Protein AF-A0A7S4PDP5-F1 (afdb_monomer)

Mean predicted aligned error: 7.15 Å

Radius of gyration: 16.85 Å; Cα contacts (8 Å, |Δi|>4): 130; chains: 1; bounding box: 38×46×42 Å

pLDDT: mean 83.86, std 15.13, range [32.28, 97.88]

Secondary structure (DSSP, 8-state):
-------EEEEEETTEEEEEEHHHHHHHHHHHTT--EEEES-GGG-EEEETTT--EEEE--GGG--SS--S------HHHHHHH---TTSS-HHHHHHHHHHHHHHHHHT--

InterPro domains:
  IPR006368 GDP-mannose 4,6-dehydratase [PTHR43715] (19-108)
  IPR016040 NAD(P)-binding domain [PF16363] (20-100)
  IPR036291 NAD(P)-binding domain superfamily [SSF51735] (19-106)

Foldseek 3Di:
DDPQAQDWDWAAAPQAIDIDGVVRLVQLLCVLVVWHWDWDDDDQQIFTATPVPRDTPDGDDPVPRDPDDDNDDGDRCVVCCVPVVDDRNPAGPSNVSSVVSVVVVVVVVVPD

Solvent-accessible surface area (backbone atoms only — not comparable to full-atom values): 6928 Å² total; per-residue (Å²): 130,83,79,79,65,69,56,66,46,75,43,35,44,93,88,40,68,44,79,41,44,53,66,57,52,49,48,53,41,35,41,71,74,74,38,53,66,45,79,48,76,58,75,71,63,23,34,32,26,28,67,91,76,67,45,77,79,41,73,51,58,78,88,75,61,60,99,73,74,77,78,74,82,84,71,82,61,63,67,47,35,71,76,67,66,50,70,66,48,82,57,38,62,70,58,48,45,49,55,52,48,52,52,51,52,53,54,62,72,66,56,132

Structure (mmCIF, N/CA/C/O backbone):
data_AF-A0A7S4PDP5-F1
#
_entry.id   AF-A0A7S4PDP5-F1
#
loop_
_atom_site.group_PDB
_atom_site.id
_atom_site.type_symbol
_atom_site.label_atom_id
_atom_site.label_alt_id
_atom_site.label_comp_id
_atom_site.label_asym_id
_atom_site.label_entity_id
_atom_site.label_seq_id
_atom_site.pdbx_PDB_ins_code
_atom_site.Cartn_x
_atom_site.Cartn_y
_atom_site.Cartn_z
_atom_site.occupancy
_atom_site.B_iso_or_equiv
_atom_site.auth_seq_id
_atom_site.auth_comp_id
_atom_site.auth_asym_id
_atom_site.auth_atom_id
_atom_site.pdbx_PDB_model_num
ATOM 1 N N . GLY A 1 1 ? -3.427 -25.823 -4.397 1.00 32.28 1 GLY A N 1
ATOM 2 C CA . GLY A 1 1 ? -4.155 -24.745 -3.716 1.00 32.28 1 GLY A CA 1
ATOM 3 C C . GLY A 1 1 ? -3.434 -23.488 -4.086 1.00 32.28 1 GLY A C 1
ATOM 4 O O . GLY A 1 1 ? -2.319 -23.311 -3.623 1.00 32.28 1 GLY A O 1
ATOM 5 N N . GLU A 1 2 ? -3.973 -22.766 -5.060 1.00 34.84 2 GLU A N 1
ATOM 6 C CA . GLU A 1 2 ? -3.293 -21.661 -5.731 1.00 34.84 2 GLU A CA 1
ATOM 7 C C . GLU A 1 2 ? -2.954 -20.572 -4.719 1.00 34.84 2 GLU A C 1
ATOM 9 O O . GLU A 1 2 ? -3.838 -19.969 -4.114 1.00 34.84 2 GLU A O 1
ATOM 14 N N . THR A 1 3 ? -1.662 -20.345 -4.516 1.00 35.88 3 THR A N 1
ATOM 15 C CA . THR A 1 3 ? -1.145 -19.149 -3.866 1.00 35.88 3 THR A CA 1
ATOM 16 C C . THR A 1 3 ? -1.549 -17.994 -4.769 1.00 35.88 3 THR A C 1
ATOM 18 O O . THR A 1 3 ? -0.946 -17.802 -5.819 1.00 35.88 3 THR A O 1
ATOM 21 N N . HIS A 1 4 ? -2.642 -17.310 -4.436 1.00 44.72 4 HIS A N 1
ATOM 22 C CA . HIS A 1 4 ? -3.080 -16.130 -5.169 1.00 44.72 4 HIS A CA 1
ATOM 23 C C . HIS A 1 4 ? -2.042 -15.041 -4.884 1.00 44.72 4 HIS A C 1
ATOM 25 O O . HIS A 1 4 ? -2.067 -14.391 -3.843 1.00 44.72 4 HIS A O 1
ATOM 31 N N . SER A 1 5 ? -1.038 -15.017 -5.759 1.00 44.09 5 SER A N 1
ATOM 32 C CA . SER A 1 5 ? -0.096 -13.948 -6.076 1.00 44.09 5 SER A CA 1
ATOM 33 C C . SER A 1 5 ? -0.343 -12.660 -5.295 1.00 44.09 5 SER A C 1
ATOM 35 O O . SER A 1 5 ? -1.246 -11.877 -5.593 1.00 44.09 5 SER A O 1
ATOM 37 N N . VAL A 1 6 ? 0.499 -12.451 -4.288 1.00 49.72 6 VAL A N 1
ATOM 38 C CA . VAL A 1 6 ? 0.614 -11.188 -3.566 1.00 49.72 6 VAL A CA 1
ATOM 39 C C . VAL A 1 6 ? 0.996 -10.133 -4.600 1.00 49.72 6 VAL A C 1
ATOM 41 O O . VAL A 1 6 ? 2.070 -10.217 -5.193 1.00 49.72 6 VAL A O 1
ATOM 44 N N . GLN A 1 7 ? 0.099 -9.187 -4.871 1.00 59.19 7 GLN A N 1
ATOM 45 C CA . GLN A 1 7 ? 0.335 -8.107 -5.825 1.00 59.19 7 GLN A CA 1
ATOM 46 C C . GLN A 1 7 ? 1.692 -7.452 -5.537 1.00 59.19 7 GLN A C 1
ATOM 48 O O . GLN A 1 7 ? 1.976 -7.047 -4.406 1.00 59.19 7 GLN A O 1
ATOM 53 N N . VAL A 1 8 ? 2.543 -7.410 -6.559 1.00 62.16 8 VAL A N 1
ATOM 54 C CA . VAL A 1 8 ? 3.936 -6.985 -6.437 1.00 62.16 8 VAL A CA 1
ATOM 55 C C . VAL A 1 8 ? 4.138 -5.620 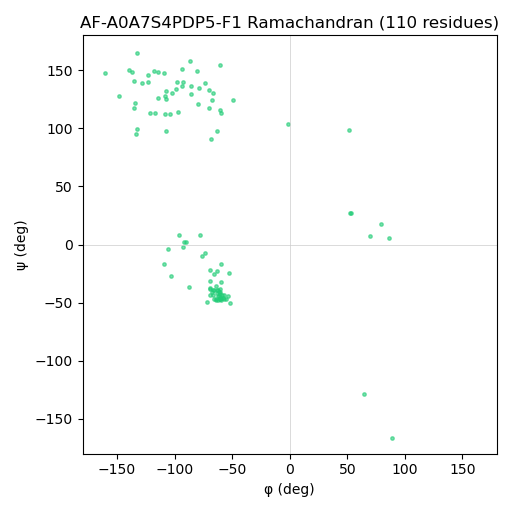-7.071 1.00 62.16 8 VAL A C 1
ATOM 57 O O . VAL A 1 8 ? 3.822 -5.388 -8.238 1.00 62.16 8 VAL A O 1
ATOM 60 N N . LEU A 1 9 ? 4.676 -4.708 -6.275 1.00 67.94 9 LEU A N 1
ATOM 61 C CA . LEU A 1 9 ? 5.085 -3.373 -6.669 1.00 67.94 9 LEU A CA 1
ATOM 62 C C . LEU A 1 9 ? 6.565 -3.397 -7.030 1.00 67.94 9 LEU A C 1
ATOM 64 O O . LEU A 1 9 ? 7.390 -3.988 -6.335 1.00 67.94 9 LEU A O 1
ATOM 68 N N . LEU A 1 10 ? 6.896 -2.724 -8.125 1.00 69.25 10 LEU A N 1
ATOM 69 C CA . LEU A 1 10 ? 8.265 -2.585 -8.588 1.00 69.25 10 LEU A CA 1
ATOM 70 C C . LEU A 1 10 ? 8.820 -1.214 -8.242 1.00 69.25 10 LEU A C 1
ATOM 72 O O . LEU A 1 10 ? 8.224 -0.194 -8.588 1.00 69.25 10 LEU A O 1
ATOM 76 N N . SER A 1 11 ? 10.006 -1.200 -7.646 1.00 76.19 11 SER A N 1
ATOM 77 C CA . SER A 1 11 ? 10.770 0.021 -7.429 1.00 76.19 11 SER A CA 1
ATOM 78 C C . SER A 1 11 ? 12.227 -0.160 -7.856 1.00 76.19 11 SER A C 1
ATOM 80 O O . SER A 1 11 ? 12.712 -1.274 -8.078 1.00 76.19 11 SER A O 1
ATOM 82 N N . PHE A 1 12 ? 12.930 0.960 -7.998 1.00 75.06 12 PHE A N 1
ATOM 83 C CA . PHE A 1 12 ? 14.367 0.977 -8.211 1.00 75.06 12 PHE A CA 1
ATOM 84 C C . PHE A 1 12 ? 15.024 1.763 -7.089 1.00 75.06 12 PHE A C 1
ATOM 86 O O . PHE A 1 12 ? 14.875 2.979 -7.007 1.00 75.06 12 PHE A O 1
ATOM 93 N N . ASP A 1 13 ? 15.798 1.077 -6.260 1.00 70.38 13 ASP A N 1
ATOM 94 C CA . ASP A 1 13 ? 16.579 1.699 -5.197 1.00 70.38 13 ASP A CA 1
ATOM 95 C C . ASP A 1 13 ? 18.049 1.329 -5.381 1.00 70.38 13 ASP A C 1
ATOM 97 O O . ASP A 1 13 ? 18.379 0.209 -5.770 1.00 70.38 13 ASP A O 1
ATOM 101 N N . SER A 1 14 ? 18.944 2.292 -5.155 1.00 68.62 14 SER A N 1
ATOM 102 C CA . SER A 1 14 ? 20.394 2.067 -5.113 1.00 68.62 14 SER A CA 1
ATOM 103 C C . SER A 1 14 ? 20.962 1.328 -6.343 1.00 68.62 14 SER A C 1
ATOM 105 O O . SER A 1 14 ? 21.988 0.654 -6.283 1.00 68.62 14 SER A O 1
ATOM 107 N N . GLY A 1 15 ? 20.297 1.468 -7.496 1.00 66.56 15 GLY A N 1
ATOM 108 C CA . GLY A 1 15 ? 20.678 0.876 -8.778 1.00 66.56 15 GLY A CA 1
ATOM 109 C C . GLY A 1 15 ? 20.172 -0.550 -9.012 1.00 66.56 15 GLY A C 1
ATOM 110 O O . GLY A 1 15 ? 20.520 -1.131 -10.042 1.00 66.56 15 GLY A O 1
ATOM 111 N N . GLN A 1 16 ? 19.356 -1.091 -8.106 1.00 67.12 16 GLN A N 1
ATOM 112 C CA . GLN A 1 16 ? 18.781 -2.433 -8.157 1.00 67.12 16 GLN A CA 1
ATOM 113 C C . GLN A 1 16 ? 17.259 -2.375 -8.318 1.00 67.12 16 GLN A C 1
ATOM 115 O O . GLN A 1 16 ? 16.609 -1.440 -7.857 1.00 67.12 16 GLN A O 1
ATOM 120 N N . CYS A 1 17 ? 16.699 -3.374 -9.002 1.00 74.94 17 CYS A N 1
ATOM 121 C CA . CYS A 1 17 ? 15.256 -3.581 -9.052 1.00 74.94 17 CYS A CA 1
ATOM 122 C C . CYS A 1 17 ? 14.832 -4.274 -7.758 1.00 74.94 17 CYS A C 1
ATOM 124 O O . CYS A 1 17 ? 15.313 -5.373 -7.481 1.00 74.94 17 CYS A O 1
ATOM 126 N N . LEU A 1 18 ? 13.946 -3.644 -6.996 1.00 79.94 18 LEU A N 1
ATOM 127 C CA . LEU A 1 18 ? 13.359 -4.219 -5.795 1.00 79.94 18 LEU A CA 1
ATOM 128 C C . LEU A 1 18 ? 11.889 -4.538 -6.045 1.00 79.94 18 LEU A C 1
ATOM 130 O O . LEU A 1 18 ? 11.201 -3.872 -6.824 1.00 79.94 18 LEU A O 1
ATOM 134 N N . ILE A 1 19 ? 11.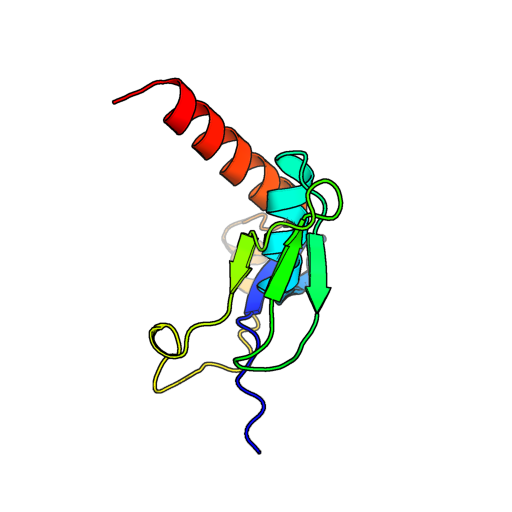440 -5.599 -5.390 1.00 82.50 19 ILE A N 1
ATOM 135 C CA . ILE A 1 19 ? 10.074 -6.096 -5.444 1.00 82.50 19 ILE A CA 1
ATOM 136 C C . ILE A 1 19 ? 9.496 -5.915 -4.044 1.00 82.50 19 ILE A C 1
ATOM 138 O O . ILE A 1 19 ? 10.080 -6.400 -3.077 1.00 82.50 19 ILE A O 1
ATOM 142 N N . HIS A 1 20 ? 8.359 -5.236 -3.961 1.00 85.81 20 HIS A N 1
ATOM 143 C CA . HIS A 1 20 ? 7.628 -4.981 -2.725 1.00 85.81 20 HIS A CA 1
ATOM 144 C C . HIS A 1 20 ? 6.256 -5.633 -2.804 1.00 85.81 20 HIS A C 1
ATOM 146 O O . HIS A 1 20 ? 5.670 -5.730 -3.882 1.00 85.81 20 HIS A O 1
ATOM 152 N N . THR A 1 21 ? 5.719 -6.063 -1.671 1.00 88.69 21 THR A N 1
ATOM 153 C CA . THR A 1 21 ? 4.350 -6.595 -1.627 1.00 88.69 21 THR A CA 1
ATOM 154 C C . THR A 1 21 ? 3.339 -5.465 -1.437 1.00 88.69 21 THR A C 1
ATOM 156 O O . THR A 1 21 ? 3.664 -4.407 -0.896 1.00 88.69 21 THR A O 1
ATOM 159 N N . VAL A 1 22 ? 2.081 -5.686 -1.825 1.00 88.69 22 VAL A N 1
ATOM 160 C CA . VAL A 1 22 ? 0.988 -4.770 -1.451 1.00 88.69 22 VAL A CA 1
ATOM 161 C C . VAL A 1 22 ? 0.834 -4.658 0.066 1.00 88.69 22 VAL A C 1
ATOM 163 O O . VAL A 1 22 ? 0.530 -3.577 0.562 1.00 88.69 22 VAL A O 1
ATOM 166 N N . GLN A 1 23 ? 1.120 -5.727 0.813 1.00 91.31 23 GLN A N 1
ATOM 167 C CA . GLN A 1 23 ? 1.112 -5.691 2.273 1.00 91.31 23 GLN A CA 1
ATOM 168 C C . GLN A 1 23 ? 2.136 -4.685 2.822 1.00 91.31 23 GLN A C 1
ATOM 170 O O . GLN A 1 23 ? 1.784 -3.836 3.636 1.00 91.31 23 GLN A O 1
ATOM 175 N N . GLU A 1 24 ? 3.370 -4.713 2.311 1.00 92.12 24 GLU A N 1
ATOM 176 C CA . GLU A 1 24 ? 4.428 -3.762 2.676 1.00 92.12 24 GLU A CA 1
ATOM 177 C C . GLU A 1 24 ? 4.044 -2.317 2.324 1.00 92.12 24 GLU A C 1
ATOM 179 O O . GLU A 1 24 ? 4.266 -1.401 3.116 1.00 92.12 24 GLU A O 1
ATOM 184 N N . PHE A 1 25 ? 3.420 -2.104 1.162 1.00 94.00 25 PHE A N 1
ATOM 185 C CA . PHE A 1 25 ? 2.898 -0.789 0.789 1.00 94.00 25 PHE A CA 1
ATOM 186 C C . PHE A 1 25 ? 1.848 -0.297 1.791 1.00 94.00 25 PHE A C 1
ATOM 188 O O . PHE A 1 25 ? 1.916 0.850 2.235 1.00 94.00 25 PHE A O 1
ATOM 195 N N . CYS A 1 26 ? 0.898 -1.157 2.176 1.00 95.00 26 CYS A N 1
ATOM 196 C CA . CYS A 1 26 ? -0.092 -0.833 3.199 1.00 95.00 26 CYS A CA 1
ATOM 197 C C . CYS A 1 26 ? 0.577 -0.513 4.540 1.00 95.00 26 CYS A C 1
ATOM 199 O O . CYS A 1 26 ? 0.243 0.502 5.143 1.00 95.00 26 CYS A O 1
ATOM 201 N N . ASP A 1 27 ? 1.541 -1.315 4.989 1.00 95.44 27 ASP A N 1
ATOM 202 C CA . ASP A 1 27 ? 2.234 -1.079 6.257 1.00 95.44 27 ASP A CA 1
ATOM 203 C C . ASP A 1 27 ? 2.913 0.296 6.289 1.00 95.44 27 ASP A C 1
ATOM 205 O O . ASP A 1 27 ? 2.739 1.041 7.254 1.00 95.44 27 ASP A O 1
ATOM 209 N N . ILE A 1 28 ? 3.626 0.674 5.221 1.00 96.44 28 ILE A N 1
ATOM 210 C CA . ILE A 1 28 ? 4.282 1.987 5.126 1.00 96.44 28 ILE A CA 1
ATOM 211 C C . ILE A 1 28 ? 3.242 3.113 5.080 1.00 96.44 28 ILE A C 1
ATOM 213 O O . ILE A 1 28 ? 3.374 4.096 5.809 1.00 96.44 28 ILE A O 1
ATOM 217 N N . ALA A 1 29 ? 2.203 2.971 4.254 1.00 96.75 29 ALA A N 1
ATOM 218 C CA . ALA A 1 29 ? 1.192 4.008 4.073 1.00 96.75 29 ALA A CA 1
ATOM 219 C C . ALA A 1 29 ? 0.406 4.283 5.364 1.00 96.75 29 ALA A C 1
ATOM 221 O O . ALA A 1 29 ? 0.249 5.435 5.773 1.00 96.75 29 ALA A O 1
ATOM 222 N N . PHE A 1 30 ? -0.060 3.226 6.036 1.00 96.50 30 PHE A N 1
ATOM 223 C CA . PHE A 1 30 ? -0.788 3.356 7.295 1.00 96.50 30 PHE A CA 1
ATOM 224 C C . PHE A 1 30 ? 0.124 3.872 8.411 1.00 96.50 30 PHE A C 1
ATOM 226 O O . PHE A 1 30 ? -0.295 4.767 9.147 1.00 96.50 30 PHE A O 1
ATOM 233 N N . ALA A 1 31 ? 1.373 3.399 8.500 1.00 96.69 31 ALA A N 1
ATOM 234 C CA . ALA A 1 31 ? 2.321 3.898 9.494 1.00 96.69 31 ALA A CA 1
ATOM 235 C C . ALA A 1 31 ? 2.597 5.400 9.322 1.00 96.69 31 ALA A C 1
ATOM 237 O O . ALA A 1 31 ? 2.626 6.127 10.315 1.00 96.69 31 ALA A O 1
ATOM 238 N N . HIS A 1 32 ? 2.734 5.881 8.080 1.00 97.06 32 HIS A N 1
ATOM 239 C CA . HIS A 1 32 ? 2.898 7.311 7.786 1.00 97.06 32 HIS A CA 1
ATOM 240 C C . HIS A 1 32 ? 1.669 8.133 8.195 1.00 97.06 32 HIS A C 1
ATOM 242 O O . HIS A 1 32 ? 1.798 9.225 8.741 1.00 97.06 32 HIS A O 1
ATOM 248 N N . ALA A 1 33 ? 0.471 7.564 8.045 1.00 95.25 33 ALA A N 1
ATOM 249 C CA . ALA A 1 33 ? -0.776 8.143 8.543 1.00 95.25 33 ALA A CA 1
ATOM 250 C C . ALA A 1 33 ? -0.999 7.959 10.065 1.00 95.25 33 ALA A C 1
ATOM 252 O O . ALA A 1 33 ? -2.083 8.258 10.570 1.00 95.25 33 ALA A O 1
ATOM 253 N N . GLY A 1 34 ? -0.003 7.464 10.811 1.00 95.50 34 GLY A N 1
ATOM 254 C CA . GLY A 1 34 ? -0.069 7.283 12.265 1.00 95.50 34 GLY A CA 1
ATOM 255 C C . GLY A 1 34 ? -0.836 6.040 12.730 1.00 95.50 34 GLY A C 1
ATOM 256 O O . GLY A 1 34 ? -1.225 5.961 13.894 1.00 95.50 34 GLY A O 1
ATOM 257 N N . MET A 1 35 ? -1.064 5.069 11.845 1.00 95.88 35 MET A N 1
ATOM 258 C CA . MET A 1 35 ? -1.785 3.826 12.121 1.00 95.88 35 MET A CA 1
ATOM 259 C C . MET A 1 35 ? -0.861 2.620 11.937 1.00 95.88 35 MET A C 1
ATOM 261 O O . MET A 1 35 ? -0.471 2.281 10.827 1.00 95.88 35 MET A O 1
ATOM 265 N N . GLU A 1 36 ? -0.542 1.905 13.013 1.00 96.50 36 GLU A N 1
ATOM 266 C CA . GLU A 1 36 ? 0.192 0.643 12.883 1.00 96.50 36 GLU A CA 1
ATOM 267 C C . GLU A 1 36 ? -0.752 -0.532 12.628 1.00 96.50 36 GLU A C 1
ATOM 269 O O . GLU A 1 36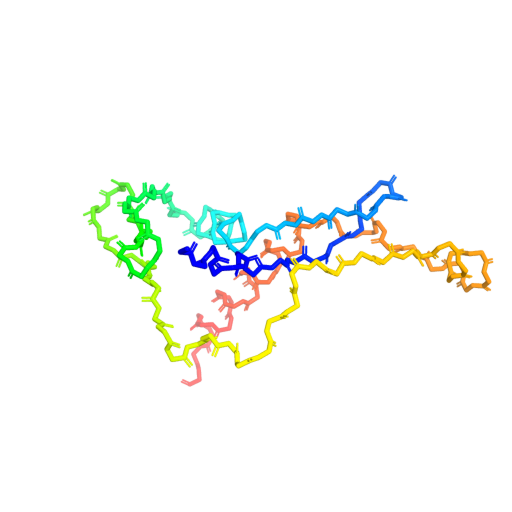 ? -1.692 -0.757 13.398 1.00 96.50 36 GLU A O 1
ATOM 274 N N . LEU A 1 37 ? -0.461 -1.327 11.597 1.00 96.25 37 LEU A N 1
ATOM 275 C CA . LEU A 1 37 ? -1.205 -2.543 11.282 1.00 96.25 37 LEU A CA 1
ATOM 276 C C . LEU A 1 37 ? -0.569 -3.795 11.907 1.00 96.25 37 LEU A C 1
ATOM 278 O O . LEU A 1 37 ? 0.642 -3.888 12.121 1.00 96.25 37 LEU A O 1
ATOM 282 N N . ARG A 1 38 ? -1.417 -4.778 12.203 1.00 96.38 38 ARG A N 1
ATOM 283 C CA . ARG A 1 38 ? -1.069 -6.190 12.386 1.00 96.38 38 ARG A CA 1
ATOM 284 C C . ARG A 1 38 ? -1.893 -7.017 11.405 1.00 96.38 38 ARG A C 1
ATOM 286 O O . ARG A 1 38 ? -3.048 -6.682 11.149 1.00 96.38 38 ARG A O 1
ATOM 293 N N . TRP A 1 39 ? -1.315 -8.096 10.902 1.00 95.38 39 TRP A N 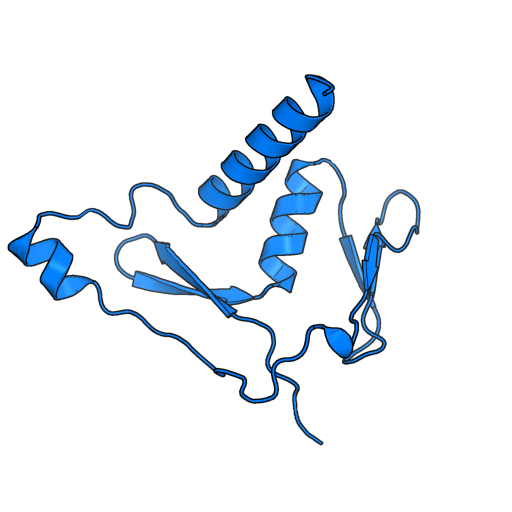1
ATOM 294 C CA . TRP A 1 39 ? -1.959 -8.967 9.926 1.00 95.38 39 TRP A CA 1
ATOM 295 C C . TRP A 1 39 ? -2.360 -10.281 10.580 1.00 95.38 39 TRP A C 1
ATOM 297 O O . TRP A 1 39 ? -1.571 -10.882 11.311 1.00 95.38 39 TRP A O 1
ATOM 307 N N . GLU A 1 40 ? -3.598 -10.700 10.344 1.00 95.44 40 GLU A N 1
ATOM 308 C CA . GLU A 1 40 ? -4.163 -11.948 10.853 1.00 95.44 40 GLU A CA 1
ATOM 309 C C . GLU A 1 40 ? -4.956 -12.643 9.738 1.00 95.44 40 GLU A C 1
ATOM 311 O O . GLU A 1 40 ? -5.539 -11.982 8.881 1.00 95.44 40 GLU A O 1
ATOM 316 N N . GLY A 1 41 ? -4.996 -13.977 9.756 1.00 94.00 41 GLY A N 1
ATOM 317 C CA . GLY A 1 41 ? -5.641 -14.776 8.709 1.00 94.00 41 GLY A CA 1
ATOM 318 C C . GLY A 1 41 ? -4.706 -15.119 7.546 1.00 94.00 41 GLY A C 1
ATOM 319 O O . GLY A 1 41 ? -3.487 -15.025 7.662 1.00 94.00 41 GLY A O 1
ATOM 320 N N . SER A 1 42 ? -5.286 -15.599 6.445 1.00 89.56 42 SER A N 1
ATOM 321 C CA . SER A 1 42 ? -4.555 -15.954 5.223 1.00 89.56 42 SER A CA 1
ATOM 322 C C . SER A 1 42 ? -5.498 -16.003 4.021 1.00 89.56 42 SER A C 1
ATOM 324 O O . SER A 1 42 ? -6.648 -16.423 4.162 1.00 89.56 42 SER A O 1
ATOM 326 N N . GLY A 1 43 ? -5.007 -15.660 2.829 1.00 87.69 43 GLY A N 1
ATOM 327 C CA . GLY A 1 43 ? -5.802 -15.726 1.600 1.00 87.69 43 GLY A CA 1
ATOM 328 C C . GLY A 1 43 ? -6.979 -14.748 1.630 1.00 87.69 43 GLY A C 1
ATOM 329 O O . GLY A 1 4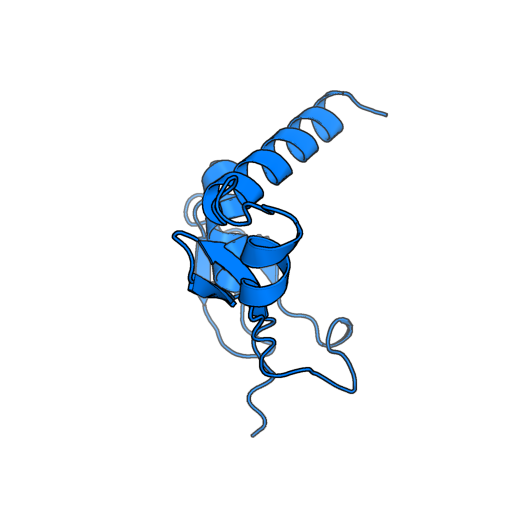3 ? -6.800 -13.572 1.919 1.00 87.69 43 GLY A O 1
ATOM 330 N N . LEU A 1 44 ? -8.193 -15.225 1.344 1.00 89.25 44 LEU A N 1
ATOM 331 C CA . LEU A 1 44 ? -9.400 -14.384 1.379 1.00 89.25 44 LEU A CA 1
ATOM 332 C C . LEU A 1 44 ? -9.805 -13.947 2.795 1.00 89.25 44 LEU A C 1
ATOM 334 O O . LEU A 1 44 ? -10.504 -12.948 2.939 1.00 89.25 44 LEU A O 1
ATOM 338 N N . ASP A 1 45 ? -9.359 -14.673 3.821 1.00 92.62 45 ASP A N 1
ATOM 339 C CA . ASP A 1 45 ? -9.653 -14.366 5.223 1.00 92.62 45 ASP A CA 1
ATOM 340 C C . ASP A 1 45 ? -8.582 -13.466 5.864 1.00 92.62 45 ASP A C 1
ATOM 342 O O . ASP A 1 45 ? -8.649 -13.177 7.058 1.00 92.62 45 ASP A O 1
ATOM 346 N N . GLU A 1 46 ? -7.575 -13.039 5.096 1.00 93.88 46 GLU A N 1
ATOM 347 C CA . GLU A 1 46 ? -6.529 -12.143 5.582 1.00 93.88 46 GLU A CA 1
ATOM 348 C C . GLU A 1 46 ? -7.068 -10.725 5.826 1.00 93.88 46 GLU A C 1
ATOM 350 O O . GLU A 1 46 ? -7.779 -10.134 5.001 1.00 93.88 46 GLU A O 1
ATOM 355 N N . VAL A 1 47 ? -6.715 -10.169 6.986 1.00 96.06 47 VAL A N 1
ATOM 356 C CA . VAL A 1 47 ? -7.135 -8.839 7.424 1.00 96.06 47 VAL A CA 1
ATOM 357 C C . VAL A 1 47 ? -5.978 -8.041 8.018 1.00 96.06 47 VAL A C 1
ATOM 359 O O . VAL A 1 47 ? -5.166 -8.558 8.785 1.00 96.06 47 VAL A O 1
ATOM 362 N N . GLY A 1 48 ? -5.953 -6.744 7.704 1.00 96.75 48 GLY A N 1
ATOM 363 C CA . GLY A 1 48 ? -5.080 -5.759 8.340 1.00 96.75 48 GLY A CA 1
ATOM 364 C C . GLY A 1 48 ? -5.834 -5.031 9.449 1.00 96.75 48 GLY A C 1
ATOM 365 O O . GLY A 1 48 ? -6.805 -4.311 9.188 1.00 96.75 48 GLY A O 1
ATOM 366 N N . ILE A 1 49 ? -5.405 -5.228 10.692 1.00 97.62 49 ILE A N 1
ATOM 367 C CA . ILE A 1 49 ? -6.037 -4.698 11.902 1.00 97.62 49 ILE A CA 1
ATOM 368 C C . ILE A 1 49 ? -5.160 -3.590 12.478 1.00 97.62 49 ILE A C 1
ATOM 370 O O . ILE A 1 49 ? -3.981 -3.799 12.742 1.00 97.62 49 ILE A O 1
ATOM 374 N N . GLU A 1 50 ? -5.737 -2.424 12.740 1.00 97.88 50 GLU A N 1
ATOM 375 C CA . GLU A 1 50 ? -5.046 -1.348 13.447 1.00 97.88 50 GLU A CA 1
ATOM 376 C C . GLU A 1 50 ? -4.782 -1.752 14.905 1.00 97.88 50 GLU A C 1
ATOM 378 O O . GLU A 1 50 ? -5.712 -2.071 15.650 1.00 97.88 50 GLU A O 1
ATOM 383 N N . LYS A 1 51 ? -3.520 -1.708 15.343 1.00 96.56 51 LYS A N 1
ATOM 384 C CA . LYS A 1 51 ? -3.124 -2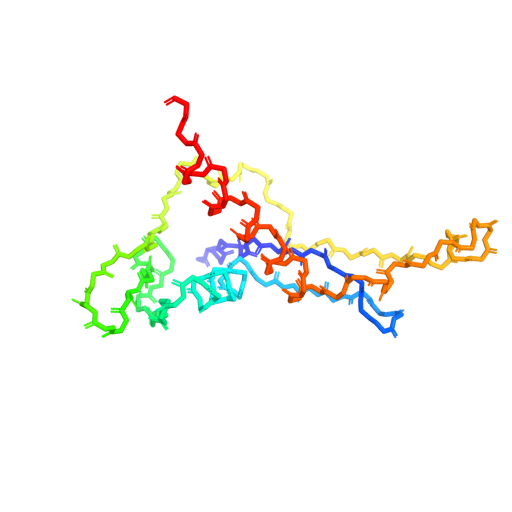.123 16.700 1.00 96.56 51 LYS A CA 1
ATOM 385 C C . LYS A 1 51 ? -3.769 -1.271 17.791 1.00 96.56 51 LYS A C 1
ATOM 387 O O . LYS A 1 51 ? -4.165 -1.807 18.820 1.00 96.56 51 LYS A O 1
ATOM 392 N N . ALA A 1 52 ? -3.873 0.040 17.569 1.00 96.12 52 ALA A N 1
ATOM 393 C CA . ALA A 1 52 ? -4.353 0.985 18.574 1.00 96.12 52 ALA A CA 1
ATOM 394 C C . ALA A 1 52 ? -5.850 0.824 18.878 1.00 96.12 52 ALA A C 1
ATOM 396 O O . ALA A 1 52 ? -6.267 0.955 20.026 1.00 96.12 52 ALA A O 1
ATOM 397 N N . THR A 1 53 ? -6.660 0.534 17.858 1.00 96.62 53 THR A N 1
ATOM 398 C CA . THR A 1 53 ? -8.126 0.498 17.983 1.00 96.62 53 THR A CA 1
ATOM 399 C C . THR A 1 53 ? -8.704 -0.912 17.905 1.00 96.62 53 THR A C 1
ATOM 401 O O . THR A 1 53 ? -9.861 -1.119 18.259 1.00 96.62 53 THR A O 1
ATOM 404 N N . GLY A 1 54 ? -7.938 -1.884 17.401 1.00 95.88 54 GLY A N 1
ATOM 405 C CA . GLY A 1 54 ? -8.444 -3.211 17.054 1.00 95.88 54 GLY A CA 1
ATOM 406 C C . GLY A 1 54 ? -9.368 -3.218 15.830 1.00 95.88 54 GLY A C 1
ATOM 407 O O . GLY A 1 54 ? -9.964 -4.250 15.527 1.00 95.88 54 GLY A O 1
ATOM 408 N N . THR A 1 55 ? -9.500 -2.095 15.119 1.00 97.31 55 THR A N 1
ATOM 409 C CA . THR A 1 55 ? -10.386 -1.974 13.956 1.00 97.31 55 THR A CA 1
ATOM 410 C C . THR A 1 55 ? -9.740 -2.595 12.724 1.00 97.31 55 THR A C 1
ATOM 412 O O . THR A 1 55 ? -8.582 -2.323 12.413 1.00 97.31 55 THR A O 1
ATOM 415 N N . VAL A 1 56 ? -10.503 -3.388 11.971 1.00 97.00 56 VAL A N 1
ATOM 416 C CA . VAL A 1 56 ? -10.072 -3.879 10.655 1.00 97.00 56 VAL A CA 1
ATOM 417 C C . VAL A 1 56 ? -10.054 -2.712 9.665 1.00 97.00 56 VAL A C 1
ATOM 419 O O . VAL A 1 56 ? -11.102 -2.128 9.385 1.00 97.00 56 VAL A O 1
ATOM 422 N N . ARG A 1 57 ? -8.875 -2.383 9.131 1.00 96.31 57 ARG A N 1
ATOM 423 C CA . ARG A 1 57 ? -8.670 -1.319 8.134 1.00 96.31 57 ARG A CA 1
ATOM 424 C C . ARG A 1 57 ? -8.483 -1.858 6.718 1.00 96.31 57 ARG A C 1
ATOM 426 O O . ARG A 1 57 ? -8.842 -1.169 5.770 1.00 96.31 57 ARG A O 1
ATOM 433 N N . VAL A 1 58 ? -7.978 -3.085 6.578 1.00 95.88 58 VAL A N 1
ATOM 434 C CA . VAL A 1 58 ? -7.726 -3.734 5.282 1.00 95.88 58 VAL A CA 1
ATOM 435 C C . VAL A 1 58 ? -8.373 -5.119 5.254 1.00 95.88 58 VAL A C 1
ATOM 437 O O . VAL A 1 58 ? -8.335 -5.841 6.251 1.00 95.88 58 VAL A O 1
ATOM 440 N N . ARG A 1 59 ? -8.981 -5.484 4.120 1.00 94.56 59 ARG A N 1
ATOM 441 C CA . ARG A 1 59 ? -9.551 -6.814 3.849 1.00 94.56 59 ARG A CA 1
ATOM 442 C C . ARG A 1 59 ? -9.243 -7.229 2.418 1.00 94.56 59 ARG A C 1
ATOM 444 O O . ARG A 1 59 ? -9.200 -6.372 1.535 1.00 94.56 59 ARG A O 1
ATOM 451 N N . VAL A 1 60 ? -9.113 -8.531 2.194 1.00 92.06 60 VAL A N 1
ATOM 452 C CA . VAL A 1 60 ? -9.006 -9.104 0.850 1.00 92.06 60 VAL A CA 1
ATOM 453 C C . VAL A 1 60 ? -10.402 -9.333 0.271 1.00 92.06 60 VAL A C 1
ATOM 455 O O . VAL A 1 60 ? -11.305 -9.819 0.948 1.00 92.06 60 VAL A O 1
ATOM 458 N N . ASP A 1 61 ? -10.594 -8.974 -0.997 1.00 90.31 61 ASP A N 1
ATOM 459 C CA . ASP A 1 61 ? -11.839 -9.227 -1.718 1.00 90.31 61 ASP A CA 1
ATOM 460 C C . ASP A 1 61 ? -11.533 -9.794 -3.105 1.00 90.31 61 ASP A C 1
ATOM 462 O O . ASP A 1 61 ? -10.869 -9.156 -3.926 1.00 90.31 61 ASP A O 1
ATOM 466 N N . SER A 1 62 ? -12.063 -10.992 -3.366 1.00 89.19 62 SER A N 1
ATOM 467 C CA . SER A 1 62 ? -11.900 -11.725 -4.628 1.00 89.19 62 SER A CA 1
ATOM 468 C C . SER A 1 62 ? -12.272 -10.925 -5.879 1.00 89.19 62 SER A C 1
ATOM 470 O O . SER A 1 62 ? -11.752 -11.200 -6.957 1.00 89.19 62 SER A O 1
ATOM 472 N N . ARG A 1 63 ? -13.136 -9.907 -5.756 1.00 89.25 63 ARG A N 1
ATOM 473 C CA . ARG A 1 63 ? -13.533 -9.041 -6.875 1.00 89.25 63 ARG A CA 1
ATOM 474 C C . ARG A 1 63 ? -12.365 -8.247 -7.466 1.00 89.25 63 ARG A C 1
ATOM 476 O O . ARG A 1 63 ? -12.468 -7.815 -8.610 1.00 89.25 63 ARG A O 1
ATOM 483 N N . TYR A 1 64 ? -11.290 -8.036 -6.704 1.00 86.31 64 TYR A N 1
ATOM 484 C CA . TYR A 1 64 ? -10.098 -7.316 -7.163 1.00 86.31 64 TYR A CA 1
ATOM 485 C C . TYR A 1 64 ? -9.014 -8.229 -7.752 1.00 86.31 64 TYR A C 1
ATOM 487 O O . TYR A 1 64 ? -8.004 -7.720 -8.241 1.00 86.31 64 TYR A O 1
ATOM 495 N N . PHE A 1 65 ? -9.216 -9.550 -7.750 1.00 83.69 65 PHE A N 1
ATOM 496 C CA . PHE A 1 65 ? -8.307 -10.486 -8.409 1.00 83.69 65 PHE A CA 1
ATOM 497 C C . PHE A 1 65 ? -8.468 -10.414 -9.924 1.00 83.69 65 PHE A C 1
ATOM 499 O O . PHE A 1 65 ? -9.587 -10.318 -10.442 1.00 83.69 65 PHE A O 1
ATOM 506 N N . ARG A 1 66 ? -7.352 -10.452 -10.658 1.00 82.38 66 ARG A N 1
ATOM 507 C CA . ARG A 1 66 ? -7.399 -10.430 -12.119 1.00 82.38 66 ARG A CA 1
ATOM 508 C C . ARG A 1 66 ? -7.419 -11.869 -12.648 1.00 82.38 66 ARG A C 1
ATOM 510 O O . ARG A 1 66 ? -6.674 -12.707 -12.156 1.00 82.38 66 ARG A O 1
ATOM 517 N N . PRO A 1 67 ? -8.207 -12.174 -13.701 1.00 75.00 67 PRO A N 1
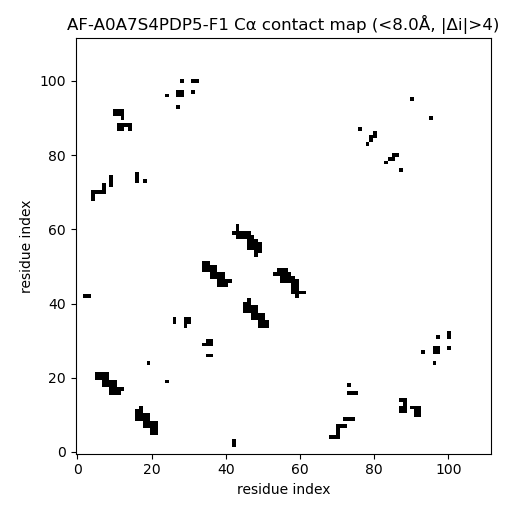ATOM 518 C CA . PRO A 1 67 ? -8.218 -13.505 -14.328 1.00 75.00 67 PRO A CA 1
ATOM 519 C C . PRO A 1 67 ? -6.863 -13.954 -14.892 1.00 75.00 67 PRO A C 1
ATOM 521 O O . PRO A 1 67 ? -6.671 -15.122 -15.216 1.00 75.00 67 PRO A O 1
ATOM 524 N N . THR A 1 68 ? -5.937 -13.017 -15.079 1.00 73.12 68 THR A N 1
ATOM 525 C CA . THR A 1 68 ? -4.560 -13.279 -15.486 1.00 73.12 68 THR A CA 1
ATOM 526 C C . THR A 1 68 ? -3.670 -12.450 -14.581 1.00 73.12 68 THR A C 1
ATOM 528 O O . THR A 1 68 ? -3.484 -11.254 -14.828 1.00 73.12 68 THR A O 1
ATOM 531 N N . GLU A 1 69 ? -3.174 -13.058 -13.506 1.00 64.50 69 GLU A N 1
ATOM 532 C CA . GLU A 1 69 ? -2.197 -12.382 -12.667 1.00 64.50 69 GLU A CA 1
ATOM 533 C C . GLU A 1 69 ? -0.798 -12.480 -13.288 1.00 64.50 69 GLU A C 1
ATOM 535 O O . GLU A 1 69 ? -0.469 -13.424 -14.008 1.00 64.50 69 GLU A O 1
ATOM 540 N N . VAL A 1 70 ? 0.022 -11.465 -13.032 1.00 66.44 70 VAL A N 1
ATOM 541 C CA . VAL A 1 70 ? 1.446 -11.478 -13.348 1.00 66.44 70 VAL A CA 1
ATOM 542 C C . VAL A 1 70 ? 2.192 -11.703 -12.041 1.00 66.44 70 VAL A C 1
ATOM 544 O O . VAL A 1 70 ? 2.182 -10.829 -11.180 1.00 66.44 70 VAL A O 1
ATOM 547 N N . ASP A 1 71 ? 2.833 -12.863 -11.904 1.00 61.94 71 ASP A N 1
ATOM 548 C CA . ASP A 1 71 ? 3.445 -13.285 -10.638 1.00 61.94 71 ASP A CA 1
ATOM 549 C C . ASP A 1 71 ? 4.615 -12.397 -10.210 1.00 61.94 71 ASP A C 1
ATOM 551 O O . ASP A 1 71 ? 4.783 -12.106 -9.030 1.00 61.94 71 ASP A O 1
ATOM 555 N N . VAL A 1 72 ? 5.445 -11.972 -11.166 1.00 64.88 72 VAL A N 1
ATOM 556 C CA . VAL A 1 72 ? 6.598 -11.104 -10.918 1.00 64.88 72 VAL A CA 1
ATOM 557 C C . VAL A 1 72 ? 6.833 -10.224 -12.135 1.00 64.88 72 VAL A C 1
ATOM 559 O O . VAL A 1 72 ? 7.002 -10.704 -13.256 1.00 64.88 72 VAL A O 1
ATOM 562 N N . LEU A 1 73 ? 6.918 -8.921 -11.899 1.00 67.81 73 LEU A N 1
ATOM 563 C CA . LEU A 1 73 ? 7.531 -7.993 -12.833 1.00 67.81 73 LEU A CA 1
ATOM 564 C C . LEU A 1 73 ? 8.958 -7.739 -12.339 1.00 67.81 73 LEU A C 1
ATOM 566 O O . LEU A 1 73 ? 9.153 -7.498 -11.155 1.00 67.81 73 LEU A O 1
ATOM 570 N N . LEU A 1 74 ? 9.954 -7.781 -13.227 1.00 72.50 74 LEU A N 1
ATOM 571 C CA . LEU A 1 74 ? 11.341 -7.414 -12.919 1.00 72.50 74 LEU A CA 1
ATOM 572 C C . LEU A 1 74 ? 11.880 -6.530 -14.045 1.00 72.50 74 LEU A C 1
ATOM 574 O O . LEU A 1 74 ? 11.965 -6.958 -15.197 1.00 72.50 74 LEU A O 1
ATOM 578 N N . GLY A 1 75 ? 12.230 -5.285 -13.725 1.00 77.81 75 GLY A N 1
ATOM 579 C CA . GLY A 1 75 ? 12.743 -4.327 -14.701 1.00 77.81 75 GLY A CA 1
ATOM 580 C C . GLY A 1 75 ? 14.272 -4.244 -14.700 1.00 77.81 75 GLY A C 1
ATOM 581 O O . GLY A 1 75 ? 14.896 -4.200 -13.645 1.00 77.81 75 GLY A O 1
ATOM 582 N N . ASN A 1 76 ? 14.891 -4.141 -15.883 1.00 82.25 76 ASN A N 1
ATOM 583 C CA . ASN A 1 76 ? 16.302 -3.759 -16.023 1.00 82.25 76 ASN A CA 1
ATOM 584 C C . ASN A 1 76 ? 16.416 -2.332 -16.612 1.00 82.25 76 ASN A C 1
ATOM 586 O O . ASN A 1 76 ? 16.102 -2.133 -17.790 1.00 82.25 76 ASN A O 1
ATOM 590 N N . PRO A 1 77 ? 16.898 -1.335 -15.843 1.00 83.44 77 PRO A N 1
ATOM 591 C CA . PRO A 1 77 ? 16.949 0.062 -16.261 1.00 83.44 77 PRO A CA 1
ATOM 592 C C . PRO A 1 77 ? 18.267 0.441 -16.963 1.00 83.44 77 PRO A C 1
ATOM 594 O O . PRO A 1 77 ? 18.458 1.604 -17.328 1.00 83.44 77 PRO A O 1
ATOM 597 N N . GLU A 1 78 ? 19.196 -0.500 -17.164 1.00 85.50 78 GLU A N 1
ATOM 598 C CA . GLU A 1 78 ? 20.564 -0.243 -17.639 1.00 85.50 78 GLU A CA 1
ATOM 599 C C . GLU A 1 78 ? 20.615 0.558 -18.948 1.00 85.50 78 GLU A C 1
ATOM 601 O O . GLU A 1 78 ? 21.372 1.528 -19.072 1.00 85.50 78 GLU A O 1
ATOM 606 N N . LYS A 1 79 ? 19.763 0.207 -19.918 1.00 87.19 79 LYS A N 1
ATOM 607 C CA . LYS A 1 79 ? 19.686 0.902 -21.210 1.00 87.19 79 LYS A CA 1
ATOM 608 C C . LYS A 1 79 ? 19.284 2.371 -21.045 1.00 87.19 79 LYS A C 1
ATOM 610 O O . LYS A 1 79 ? 19.890 3.241 -21.675 1.00 87.19 79 LYS A O 1
ATOM 615 N N . ALA A 1 80 ? 18.287 2.647 -20.204 1.00 87.38 80 ALA A N 1
ATOM 616 C CA . ALA A 1 80 ? 17.792 3.998 -19.949 1.00 87.38 80 ALA A CA 1
ATOM 617 C C . ALA A 1 80 ? 18.822 4.832 -19.173 1.00 87.38 80 ALA A C 1
ATOM 619 O O . ALA A 1 80 ? 19.126 5.955 -19.575 1.00 87.38 80 ALA A O 1
ATOM 620 N N . ARG A 1 81 ? 19.452 4.257 -18.142 1.00 85.44 81 ARG A N 1
ATOM 621 C CA . ARG A 1 81 ? 20.541 4.905 -17.391 1.00 85.44 81 ARG A CA 1
ATOM 622 C C . ARG A 1 81 ? 21.703 5.300 -18.304 1.00 85.44 81 ARG A C 1
ATOM 624 O O . ARG A 1 81 ? 22.227 6.407 -18.220 1.00 85.44 81 ARG A O 1
ATOM 631 N N . THR A 1 82 ? 22.082 4.411 -19.219 1.00 88.00 82 THR A N 1
ATOM 632 C CA . THR A 1 82 ? 23.242 4.624 -20.095 1.00 88.00 82 THR A CA 1
ATOM 633 C C . THR A 1 82 ? 22.971 5.690 -21.153 1.00 88.00 82 THR A C 1
ATOM 635 O O . THR A 1 82 ? 23.778 6.613 -21.312 1.00 88.00 82 THR A O 1
ATOM 638 N N . LYS A 1 83 ? 21.838 5.573 -21.862 1.00 93.06 83 LYS A N 1
ATOM 639 C CA . LYS A 1 83 ? 21.516 6.411 -23.028 1.00 93.06 83 LYS A CA 1
ATOM 640 C C . LYS A 1 83 ? 20.818 7.719 -22.675 1.00 93.06 83 LYS A C 1
ATOM 642 O O . LYS A 1 83 ? 21.079 8.722 -23.324 1.00 93.06 83 LYS A O 1
ATOM 647 N N . LEU A 1 84 ? 19.941 7.701 -21.675 1.00 91.44 84 LEU A N 1
ATOM 648 C CA . LEU A 1 84 ? 19.092 8.841 -21.316 1.00 91.44 84 LEU A CA 1
ATOM 649 C C . LEU A 1 84 ? 19.561 9.544 -20.040 1.00 91.44 84 LEU A C 1
ATOM 651 O O . LEU A 1 84 ? 18.959 10.534 -19.646 1.00 91.44 84 LEU A O 1
ATOM 655 N N . LYS A 1 85 ? 20.605 9.021 -19.376 1.00 86.75 85 LYS A N 1
ATOM 656 C CA . LYS A 1 85 ? 21.063 9.487 -18.054 1.00 86.75 85 LYS A CA 1
ATOM 657 C C . LYS A 1 85 ? 19.937 9.511 -17.014 1.00 86.75 85 LYS A C 1
ATOM 659 O O . LYS A 1 85 ? 19.984 10.279 -16.060 1.00 86.75 85 LYS A O 1
ATOM 664 N N . TRP A 1 86 ? 18.931 8.654 -17.199 1.00 85.19 86 TRP A N 1
ATOM 665 C CA . TRP A 1 86 ? 17.811 8.531 -16.278 1.00 85.19 86 TRP A CA 1
ATOM 666 C C . TRP A 1 86 ? 18.296 7.978 -14.936 1.00 85.19 86 TRP A C 1
ATOM 668 O O . TRP A 1 86 ? 19.007 6.969 -14.906 1.00 85.19 86 TRP A O 1
ATOM 678 N N . ASN A 1 87 ? 17.910 8.645 -13.846 1.00 80.56 87 ASN A N 1
ATOM 679 C CA . ASN A 1 87 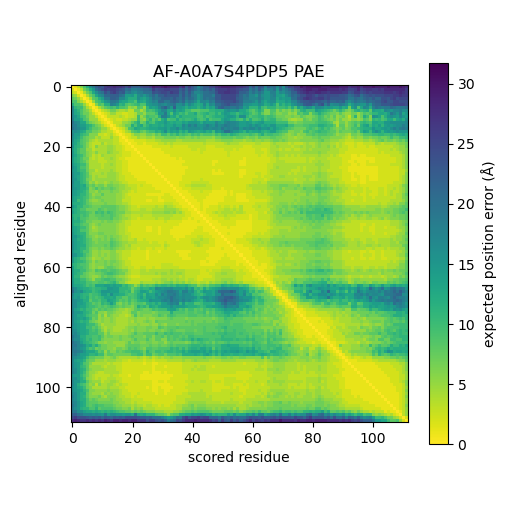? 18.213 8.223 -12.487 1.00 80.56 87 ASN A CA 1
ATOM 680 C C . ASN A 1 87 ? 16.946 7.676 -11.809 1.00 80.56 87 ASN A C 1
ATOM 682 O O . ASN A 1 87 ? 16.153 8.463 -11.296 1.00 80.56 87 ASN A O 1
ATOM 686 N N . PRO A 1 88 ? 16.750 6.351 -11.784 1.00 73.25 88 PRO A N 1
ATOM 687 C CA . PRO A 1 88 ? 15.576 5.755 -11.162 1.00 73.25 88 PRO A CA 1
ATOM 688 C C . PRO A 1 88 ? 15.628 5.729 -9.63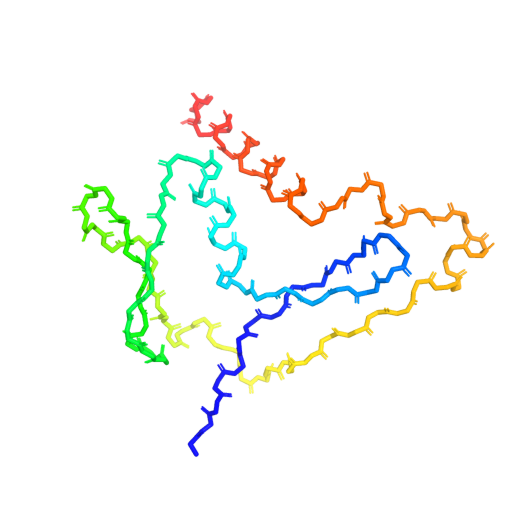3 1.00 73.25 88 PRO A C 1
ATOM 690 O O . PRO A 1 88 ? 14.625 5.416 -9.011 1.00 73.25 88 PRO A O 1
ATOM 693 N N . THR A 1 89 ? 16.774 6.055 -9.026 1.00 76.12 89 THR A N 1
ATOM 694 C CA . THR A 1 89 ? 16.981 5.981 -7.572 1.00 76.12 89 THR A CA 1
ATOM 695 C C . THR A 1 89 ? 16.769 7.326 -6.881 1.00 76.12 89 THR A C 1
ATOM 697 O O . THR A 1 89 ? 17.126 7.477 -5.715 1.00 76.12 89 THR A O 1
ATOM 700 N N . SER A 1 90 ? 16.271 8.343 -7.594 1.00 79.31 90 SER A N 1
ATOM 701 C CA . SER A 1 90 ? 16.053 9.676 -7.018 1.00 79.31 90 SER A CA 1
ATOM 702 C C . SER A 1 90 ? 14.972 9.680 -5.936 1.00 79.31 90 SER A C 1
ATOM 704 O O . SER A 1 90 ? 15.005 10.530 -5.049 1.00 79.31 90 SER A O 1
ATOM 706 N N . THR A 1 91 ? 14.040 8.726 -6.003 1.00 84.44 91 THR A N 1
ATOM 707 C CA . THR A 1 91 ? 12.940 8.572 -5.051 1.00 84.44 91 THR A CA 1
ATOM 708 C C . THR A 1 91 ? 12.847 7.104 -4.630 1.00 84.44 91 THR A C 1
ATOM 710 O O . THR A 1 91 ? 12.308 6.293 -5.382 1.00 84.44 91 THR A O 1
ATOM 713 N N . PRO A 1 92 ? 13.385 6.740 -3.454 1.00 88.31 92 PRO A N 1
ATOM 714 C CA . PRO A 1 92 ? 13.240 5.397 -2.896 1.00 88.31 92 PRO A CA 1
ATOM 715 C C . PRO A 1 92 ? 11.772 5.034 -2.653 1.00 88.31 92 PRO A C 1
ATOM 717 O O . PRO A 1 92 ? 10.952 5.916 -2.397 1.00 88.31 92 PRO A O 1
ATOM 720 N N . PHE A 1 93 ? 11.452 3.737 -2.657 1.00 89.50 93 PHE A N 1
ATOM 721 C CA . PHE A 1 93 ? 10.078 3.239 -2.504 1.00 89.50 93 PHE A CA 1
ATOM 722 C C . PHE A 1 93 ? 9.357 3.821 -1.285 1.00 89.50 93 PHE A C 1
ATOM 724 O O . PHE A 1 93 ? 8.283 4.390 -1.431 1.00 89.50 93 PHE A O 1
ATOM 731 N N . LYS A 1 94 ? 9.976 3.769 -0.099 1.00 91.31 94 LYS A N 1
ATOM 732 C CA . LYS A 1 94 ? 9.383 4.318 1.130 1.00 91.31 94 LYS A CA 1
ATOM 733 C C . LYS A 1 94 ? 9.011 5.796 0.978 1.00 91.31 94 LYS A C 1
ATOM 735 O O . LYS A 1 94 ? 7.888 6.172 1.281 1.00 91.31 94 LYS A O 1
ATOM 740 N N . LYS A 1 95 ? 9.926 6.601 0.428 1.00 91.81 95 LYS A N 1
ATOM 741 C CA . LYS A 1 95 ? 9.724 8.037 0.193 1.00 91.81 95 LYS A CA 1
ATOM 742 C C . LYS A 1 95 ? 8.587 8.295 -0.795 1.00 91.81 95 LYS A C 1
ATOM 744 O O . LYS A 1 95 ? 7.811 9.217 -0.596 1.00 91.81 95 LYS A O 1
ATOM 749 N N . LEU A 1 96 ? 8.477 7.468 -1.836 1.00 92.50 96 LEU A N 1
ATOM 750 C CA . LEU A 1 96 ? 7.362 7.534 -2.780 1.00 92.50 96 LEU A CA 1
ATOM 751 C C . LEU A 1 96 ? 6.021 7.297 -2.072 1.00 92.50 96 LEU A C 1
ATOM 753 O O . LEU A 1 96 ? 5.085 8.058 -2.293 1.00 92.50 96 LEU A O 1
ATOM 757 N N . VAL A 1 97 ? 5.928 6.271 -1.221 1.00 95.00 97 VAL A N 1
ATOM 758 C CA . VAL A 1 97 ? 4.694 5.987 -0.469 1.00 95.00 97 VAL A CA 1
ATOM 759 C C . VAL A 1 97 ? 4.338 7.150 0.462 1.00 95.00 97 VAL A C 1
ATOM 761 O O . VAL A 1 97 ? 3.187 7.574 0.483 1.00 95.00 97 VAL A O 1
ATOM 764 N N . GLU A 1 98 ? 5.316 7.700 1.185 1.00 94.50 98 GLU A N 1
ATOM 765 C CA . GLU A 1 98 ? 5.123 8.852 2.080 1.00 94.50 98 GLU A CA 1
ATOM 766 C C . GLU A 1 98 ? 4.604 10.083 1.314 1.00 94.50 98 GLU A C 1
ATOM 768 O O . GLU A 1 98 ? 3.583 10.654 1.693 1.00 94.50 98 GLU A O 1
ATOM 773 N N . GLU A 1 99 ? 5.226 10.430 0.178 1.00 95.00 99 GLU A N 1
ATOM 774 C CA . GLU A 1 99 ? 4.800 11.551 -0.677 1.00 95.00 99 GLU A CA 1
ATOM 775 C C . GLU A 1 99 ? 3.369 11.373 -1.215 1.00 95.00 99 GLU A C 1
ATOM 777 O O . GLU A 1 99 ? 2.606 12.339 -1.294 1.00 95.00 99 GLU A O 1
ATOM 782 N N . MET A 1 100 ? 2.987 10.142 -1.577 1.00 95.31 100 MET A N 1
ATOM 783 C CA . MET A 1 100 ? 1.624 9.831 -2.021 1.00 95.31 100 MET A CA 1
ATOM 784 C C . MET A 1 100 ? 0.602 10.049 -0.899 1.00 95.31 100 MET A C 1
ATOM 786 O O . MET A 1 100 ? -0.423 10.691 -1.125 1.00 95.31 100 MET A O 1
ATOM 790 N N . VAL A 1 101 ? 0.889 9.551 0.307 1.00 96.31 101 VAL A N 1
ATOM 791 C CA . VAL A 1 101 ? -0.014 9.682 1.460 1.00 96.31 101 VAL A CA 1
ATOM 792 C C . VAL A 1 101 ? -0.148 11.139 1.895 1.00 96.31 101 VAL A C 1
ATOM 794 O O . VAL A 1 101 ? -1.267 11.589 2.129 1.00 96.31 101 VAL A O 1
ATOM 797 N N . ASP A 1 102 ? 0.951 11.895 1.949 1.00 96.06 102 ASP A N 1
ATOM 798 C CA . ASP A 1 102 ? 0.917 13.328 2.265 1.00 96.06 102 ASP A CA 1
ATOM 799 C C . ASP A 1 102 ? 0.009 14.088 1.293 1.00 96.06 102 ASP A C 1
ATOM 801 O O . ASP A 1 102 ? -0.867 14.852 1.709 1.00 96.06 102 ASP A O 1
ATOM 805 N N . SER A 1 103 ? 0.162 13.826 -0.010 1.00 95.19 103 SER A N 1
ATOM 806 C CA . SER A 1 103 ? -0.670 14.442 -1.043 1.00 95.19 103 SER A CA 1
ATOM 807 C C . SER A 1 103 ? -2.155 14.103 -0.871 1.00 95.19 103 SER A C 1
ATOM 809 O O . SER A 1 103 ? -3.005 14.983 -1.032 1.00 95.19 103 SER A O 1
ATOM 811 N N . ASP A 1 104 ? -2.488 12.851 -0.552 1.00 93.81 104 ASP A N 1
ATOM 812 C CA . ASP A 1 104 ? -3.875 12.425 -0.341 1.00 93.81 104 ASP A CA 1
ATOM 813 C C . ASP A 1 104 ? -4.477 13.020 0.943 1.00 93.81 104 ASP A C 1
ATOM 815 O O . ASP A 1 104 ? -5.636 13.447 0.937 1.00 93.81 104 ASP A O 1
ATOM 819 N N . ILE A 1 105 ? -3.698 13.131 2.026 1.00 92.62 105 ILE A N 1
ATOM 820 C CA . ILE A 1 105 ? -4.117 13.805 3.266 1.00 92.62 105 ILE A CA 1
ATOM 821 C C . ILE A 1 105 ? -4.408 15.280 2.988 1.00 92.62 105 ILE A C 1
ATOM 823 O O . ILE A 1 105 ? -5.468 15.788 3.366 1.00 92.62 105 ILE A O 1
ATOM 827 N N . GLU A 1 106 ? -3.505 15.970 2.289 1.00 94.06 106 GLU A N 1
ATOM 828 C CA . GLU A 1 106 ? -3.719 17.360 1.898 1.00 94.06 106 GLU A CA 1
ATOM 829 C C . GLU A 1 106 ? -4.977 17.529 1.040 1.00 94.06 106 GLU A C 1
ATOM 831 O O . GLU A 1 106 ? -5.746 18.472 1.248 1.00 94.06 106 GLU A O 1
ATOM 836 N N . ALA A 1 107 ? -5.193 16.636 0.071 1.00 92.62 107 ALA A N 1
ATOM 837 C CA . ALA A 1 107 ? -6.365 16.667 -0.795 1.00 92.62 107 ALA A CA 1
ATOM 838 C C . ALA A 1 107 ? -7.665 16.451 -0.004 1.00 92.62 107 ALA A C 1
ATOM 840 O O . ALA A 1 107 ? -8.646 17.160 -0.237 1.00 92.62 107 ALA A O 1
ATOM 841 N N . ALA A 1 108 ? -7.663 15.524 0.957 1.00 90.19 108 ALA A N 1
ATOM 842 C CA . ALA A 1 108 ? -8.804 15.254 1.827 1.00 90.19 108 ALA A CA 1
ATOM 843 C C . ALA A 1 108 ? -9.116 16.431 2.768 1.00 90.19 108 ALA A C 1
ATOM 845 O O . ALA A 1 108 ? -10.284 16.771 2.958 1.00 90.19 108 ALA A O 1
ATOM 846 N N . MET A 1 109 ? -8.091 17.096 3.316 1.00 88.25 109 MET A N 1
ATOM 847 C CA . MET A 1 109 ? -8.262 18.273 4.181 1.00 88.25 109 MET A CA 1
ATOM 848 C C . MET A 1 109 ? -8.762 19.506 3.424 1.00 88.25 109 MET A C 1
ATOM 850 O O . MET A 1 109 ? -9.481 20.327 3.992 1.00 88.25 109 MET A O 1
ATOM 854 N N . LYS A 1 110 ? -8.392 19.648 2.146 1.00 83.19 110 LYS A N 1
ATOM 855 C CA . LYS A 1 110 ? -8.783 20.794 1.312 1.00 83.19 110 LYS A CA 1
ATOM 856 C C . LYS A 1 110 ? -10.249 20.774 0.878 1.00 83.19 110 LYS A C 1
ATOM 858 O O . LYS A 1 110 ? -10.669 21.784 0.331 1.00 83.19 110 LYS A O 1
ATOM 863 N N . GLY A 1 111 ? -10.995 19.693 1.143 1.00 60.25 111 GLY A N 1
ATOM 864 C CA . GLY A 1 111 ? -12.454 19.614 1.016 1.00 60.25 111 GLY A CA 1
ATOM 865 C C . GLY A 1 111 ? -12.995 20.080 -0.340 1.00 60.25 111 GLY A C 1
ATOM 866 O O . GLY A 1 111 ? -13.190 21.272 -0.559 1.00 60.25 111 GLY A O 1
ATOM 867 N N . LYS A 1 112 ? -13.286 19.145 -1.247 1.00 46.25 112 LYS A N 1
ATOM 868 C CA . LYS A 1 112 ? -14.214 19.456 -2.345 1.00 46.25 112 LYS A CA 1
ATOM 869 C C . LYS A 1 112 ? -15.627 19.654 -1.812 1.00 46.25 112 LYS A C 1
ATOM 871 O O . LYS A 1 112 ? -16.028 18.848 -0.944 1.00 46.25 112 LYS A O 1
#

Organism: Guillardia theta (NCBI:txid55529)

Sequence (112 aa):
GETHSVQVLLSFDSGQCLIHTVQEFCDIAFAHAGMELRWEGSGLDEVGIEKATGTVRVRVDSRYFRPTEVDVLLGNPEKARTKLKWNPTSTPFKKLVEEMVDSDIEAAMKGK

Nearest PDB structures (foldseek):
  6gpl-assembly1_B  TM=9.645E-01  e=2.690E-07  Homo sapiens
  6q94-assembly1_A  TM=9.608E-01  e=2.526E-07  Homo sapiens
  6q94-assembly3_H-2  TM=9.566E-01  e=2.690E-07  Homo sapiens
  6gpk-assembly1_B  TM=9.537E-01  e=4.169E-07  Homo sapiens
  6q94-assembly1_B-3  TM=9.571E-01  e=5.701E-07  Homo sapiens